Protein AF-A0AAV2NJT0-F1 (afdb_monomer_lite)

Organism: NCBI:txid488582

Radius of gyration: 18.43 Å; chains: 1; bounding box: 59×33×43 Å

Sequence (108 aa):
MNNINQEDNIPIHEIQMSVYQQLQTLIYVDQLIVQNLGLSHPSIDMIGSITRDLGCWENPTDFGGLVYILLPPIIPEELFGNLKRHLREMGFNIMRACVCCSGVRIDD

pLDDT: mean 82.0, std 13.29, range [38.91, 94.25]

InterPro domains:
  IPR036554 GHMP kinase, C-terminal domain superfamily [G3DSA:3.30.70.890] (17-101)
  IPR036554 GHMP kinase, C-terminal domain superfamily [SSF55060] (20-106)

Structure (mmCIF, N/CA/C/O backbone):
data_AF-A0AAV2NJT0-F1
#
_entry.id   AF-A0AAV2NJT0-F1
#
loop_
_atom_site.group_PDB
_atom_site.id
_atom_site.type_symbol
_atom_site.label_atom_id
_atom_site.label_alt_id
_atom_site.label_comp_id
_atom_site.label_asym_id
_atom_site.label_entity_id
_atom_s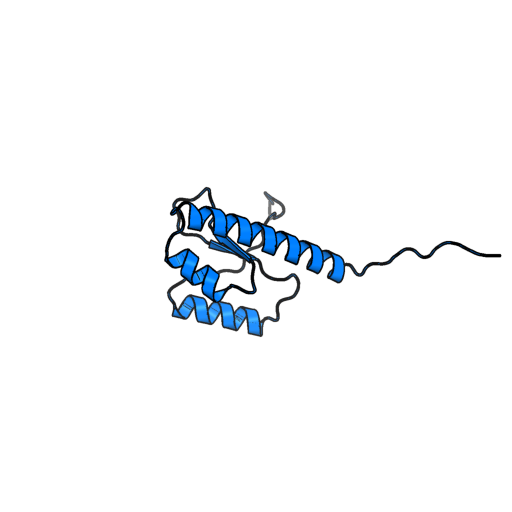ite.label_seq_id
_atom_site.pdbx_PDB_ins_code
_atom_site.Cartn_x
_atom_site.Cartn_y
_atom_site.Cartn_z
_atom_site.occupancy
_atom_site.B_iso_or_equiv
_atom_site.auth_seq_id
_atom_site.auth_comp_id
_atom_site.auth_asym_id
_atom_site.auth_atom_id
_atom_site.pdbx_PDB_model_num
ATOM 1 N N . MET A 1 1 ? 43.865 6.512 -30.321 1.00 42.72 1 MET A N 1
ATOM 2 C CA . MET A 1 1 ? 42.839 5.498 -30.006 1.00 42.72 1 MET A CA 1
ATOM 3 C C . MET A 1 1 ? 42.439 5.703 -28.564 1.00 42.72 1 MET A C 1
ATOM 5 O O . MET A 1 1 ? 43.305 5.544 -27.727 1.00 42.72 1 MET A O 1
ATOM 9 N N . ASN A 1 2 ? 41.209 6.150 -28.315 1.00 38.91 2 ASN A N 1
ATOM 10 C CA . ASN A 1 2 ? 40.466 5.969 -27.065 1.00 38.91 2 ASN A CA 1
ATOM 11 C C . ASN A 1 2 ? 39.016 6.337 -27.394 1.00 38.91 2 ASN A C 1
ATOM 13 O O . ASN A 1 2 ? 38.667 7.513 -27.466 1.00 38.91 2 ASN A O 1
ATOM 17 N N . ASN A 1 3 ? 38.225 5.314 -27.722 1.00 42.62 3 ASN A N 1
ATOM 18 C CA . ASN A 1 3 ? 36.792 5.442 -27.944 1.00 42.62 3 ASN A CA 1
ATOM 19 C C . ASN A 1 3 ? 36.121 5.642 -26.587 1.00 42.62 3 ASN A C 1
ATOM 21 O O . ASN A 1 3 ? 36.078 4.728 -25.767 1.00 42.62 3 ASN A O 1
ATOM 25 N N . ILE A 1 4 ? 35.610 6.848 -26.378 1.00 60.81 4 ILE A N 1
ATOM 26 C CA . ILE A 1 4 ? 34.572 7.142 -25.398 1.00 60.81 4 ILE A CA 1
ATOM 27 C C . ILE A 1 4 ? 33.286 6.612 -26.026 1.00 60.81 4 ILE A C 1
ATOM 29 O O . ILE A 1 4 ? 32.906 7.129 -27.067 1.00 60.81 4 ILE A O 1
ATOM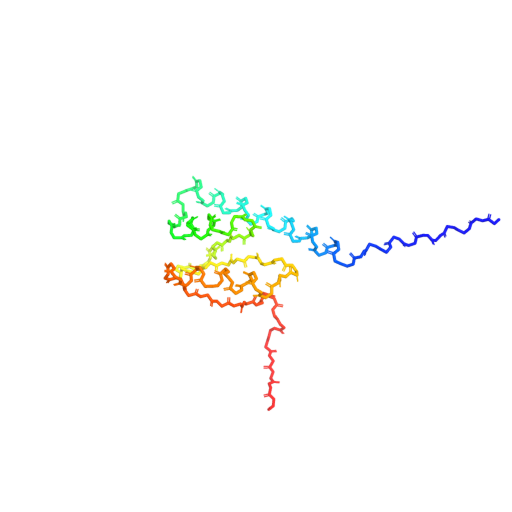 33 N N . ASN A 1 5 ? 32.701 5.554 -25.467 1.00 50.88 5 ASN A N 1
ATOM 34 C CA . ASN A 1 5 ? 31.302 5.140 -25.640 1.00 50.88 5 ASN A CA 1
ATOM 35 C C . ASN A 1 5 ? 31.034 4.039 -24.610 1.00 50.88 5 ASN A C 1
ATOM 37 O O . ASN A 1 5 ? 31.022 2.850 -24.922 1.00 50.88 5 ASN A O 1
ATOM 41 N N . GLN A 1 6 ? 30.898 4.449 -23.356 1.00 49.72 6 GLN A N 1
ATOM 42 C CA . GLN A 1 6 ? 30.317 3.618 -22.316 1.00 49.72 6 GLN A CA 1
ATOM 43 C C . GLN A 1 6 ? 28.927 4.211 -22.088 1.00 49.72 6 GLN A C 1
ATOM 45 O O . GLN A 1 6 ? 28.766 5.154 -21.324 1.00 49.72 6 GLN A O 1
ATOM 50 N N . GLU A 1 7 ? 27.955 3.767 -22.890 1.00 55.12 7 GLU A N 1
ATOM 51 C CA . GLU A 1 7 ? 26.546 4.014 -22.592 1.00 55.12 7 GLU A CA 1
ATOM 52 C C . GLU A 1 7 ? 26.236 3.274 -21.292 1.00 55.12 7 GLU A C 1
ATOM 54 O O . GLU A 1 7 ? 26.311 2.042 -21.230 1.00 55.12 7 GLU A O 1
ATOM 59 N N . ASP A 1 8 ? 25.942 4.042 -20.247 1.00 55.44 8 ASP A N 1
ATOM 60 C CA . ASP A 1 8 ? 25.469 3.557 -18.958 1.00 55.44 8 ASP A CA 1
ATOM 61 C C . ASP A 1 8 ? 24.119 2.848 -19.148 1.00 55.44 8 ASP A C 1
ATOM 63 O O . ASP A 1 8 ? 23.047 3.436 -19.004 1.00 55.44 8 ASP A O 1
ATOM 67 N N . ASN A 1 9 ? 24.158 1.564 -19.505 1.00 59.41 9 ASN A N 1
ATOM 68 C CA . ASN A 1 9 ? 22.990 0.691 -19.511 1.00 59.41 9 ASN A CA 1
ATOM 69 C C . ASN A 1 9 ? 22.588 0.393 -18.062 1.00 59.41 9 ASN A C 1
ATOM 71 O O . ASN A 1 9 ? 22.851 -0.693 -17.547 1.00 59.41 9 ASN A O 1
ATOM 75 N N . ILE A 1 10 ? 21.965 1.365 -17.392 1.00 65.44 10 ILE A N 1
ATOM 76 C CA . ILE A 1 10 ? 21.306 1.128 -16.107 1.00 65.44 10 ILE A CA 1
ATOM 77 C C . ILE A 1 10 ? 20.173 0.123 -16.369 1.00 65.44 10 ILE A C 1
ATOM 79 O O . ILE A 1 10 ? 19.289 0.403 -17.188 1.00 65.44 10 ILE A O 1
ATOM 83 N N . PRO A 1 11 ? 20.168 -1.052 -15.718 1.00 81.81 11 PRO A N 1
ATOM 84 C CA . PRO A 1 11 ? 19.111 -2.036 -15.895 1.00 81.81 11 PRO A CA 1
ATOM 85 C C . PRO A 1 11 ? 17.741 -1.418 -15.598 1.00 81.81 11 PRO A C 1
ATOM 87 O O . PRO A 1 11 ? 17.542 -0.806 -14.551 1.00 81.81 11 PRO A O 1
ATOM 90 N N . ILE A 1 12 ? 16.761 -1.624 -16.485 1.00 82.69 12 ILE A N 1
ATOM 91 C CA . ILE A 1 12 ? 15.382 -1.108 -16.338 1.00 82.69 12 ILE A CA 1
ATOM 92 C C . ILE A 1 12 ? 14.799 -1.424 -14.949 1.00 82.69 12 ILE A C 1
ATOM 94 O O . ILE A 1 12 ? 14.090 -0.605 -14.369 1.00 82.69 12 ILE A O 1
ATOM 98 N N . HIS A 1 13 ? 15.150 -2.582 -14.389 1.00 82.44 13 HIS A N 1
ATOM 99 C CA . HIS A 1 13 ? 14.757 -2.991 -13.044 1.00 82.44 13 HIS A CA 1
ATOM 100 C C . HIS A 1 13 ? 15.260 -2.039 -11.942 1.00 82.44 13 HIS A C 1
ATOM 102 O O . HIS A 1 13 ? 14.519 -1.734 -11.011 1.00 82.44 13 HIS A O 1
ATOM 108 N N . GLU A 1 14 ? 16.497 -1.546 -12.037 1.00 84.50 14 GLU A N 1
ATOM 109 C CA . GLU A 1 14 ? 17.058 -0.605 -11.058 1.00 84.50 14 GLU A CA 1
ATOM 110 C C . GLU A 1 14 ? 16.331 0.739 -11.108 1.00 84.50 14 GLU A C 1
ATOM 112 O O . GLU A 1 14 ? 15.995 1.307 -10.067 1.00 84.50 14 GLU A O 1
ATOM 117 N N . ILE A 1 15 ? 15.996 1.203 -12.316 1.00 87.19 15 ILE A N 1
ATOM 118 C CA . ILE A 1 15 ? 15.198 2.418 -12.514 1.00 87.19 15 ILE A CA 1
ATOM 119 C C . ILE A 1 15 ? 13.804 2.234 -11.903 1.00 87.19 15 ILE A C 1
ATOM 121 O O . ILE A 1 15 ? 13.352 3.079 -11.132 1.00 87.19 15 ILE A O 1
ATOM 125 N N . GLN A 1 16 ? 13.134 1.115 -12.196 1.00 88.50 16 GLN A N 1
ATOM 126 C CA . GLN A 1 16 ? 11.808 0.808 -11.653 1.00 88.50 16 GLN A CA 1
ATOM 127 C C . GLN A 1 16 ? 11.812 0.730 -10.126 1.00 88.50 16 GLN A C 1
ATOM 129 O O . GLN A 1 16 ? 10.894 1.241 -9.489 1.00 88.50 16 GLN A O 1
ATOM 134 N N . MET A 1 17 ? 12.844 0.124 -9.536 1.00 89.81 17 MET A N 1
ATOM 135 C CA . MET A 1 17 ? 12.966 0.018 -8.087 1.00 89.81 17 MET A CA 1
A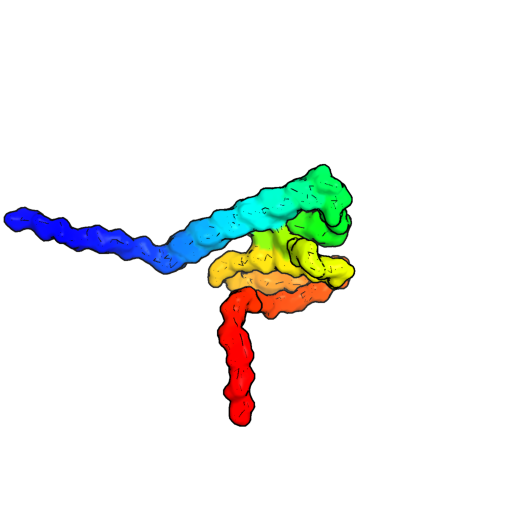TOM 136 C C . MET A 1 17 ? 13.221 1.380 -7.433 1.00 89.81 17 MET A C 1
ATOM 138 O O . MET A 1 17 ? 12.595 1.698 -6.426 1.00 89.81 17 MET A O 1
ATOM 142 N N . SER A 1 18 ? 14.078 2.212 -8.031 1.00 91.50 18 SER A N 1
ATOM 143 C CA . SER A 1 18 ? 14.329 3.581 -7.561 1.00 91.50 18 SER A CA 1
ATOM 144 C C . SER A 1 18 ? 13.059 4.435 -7.596 1.00 91.50 18 SER A C 1
ATOM 146 O O . SER A 1 18 ? 12.716 5.091 -6.611 1.00 91.50 18 SER A O 1
ATOM 148 N N . VAL A 1 19 ? 12.304 4.376 -8.697 1.00 92.12 19 VAL A N 1
ATOM 149 C CA . VAL A 1 19 ? 11.021 5.084 -8.825 1.00 92.12 19 VAL A CA 1
ATOM 150 C C . VAL A 1 19 ? 9.996 4.550 -7.824 1.00 92.12 19 VAL A C 1
ATOM 152 O O . VAL A 1 19 ? 9.304 5.342 -7.187 1.00 92.12 19 VAL A O 1
ATOM 155 N N . TYR A 1 20 ? 9.922 3.229 -7.633 1.00 92.06 20 TYR A N 1
ATOM 156 C CA . TYR A 1 20 ? 9.057 2.616 -6.623 1.00 92.06 20 TYR A CA 1
ATOM 157 C C . TYR A 1 20 ? 9.374 3.134 -5.214 1.00 92.06 20 TYR A C 1
ATOM 159 O O . TYR A 1 20 ? 8.460 3.544 -4.506 1.00 92.06 20 TYR A O 1
ATOM 167 N N . GLN A 1 21 ? 10.650 3.184 -4.820 1.00 92.06 21 GLN A N 1
ATOM 168 C CA . GLN A 1 21 ? 11.065 3.677 -3.501 1.00 92.06 21 GLN A CA 1
ATOM 169 C C . GLN A 1 21 ? 10.729 5.159 -3.302 1.00 92.06 21 GLN A C 1
ATOM 171 O O . GLN A 1 21 ? 10.262 5.559 -2.232 1.00 92.06 21 GLN A O 1
ATOM 176 N N . GLN A 1 22 ? 10.929 5.981 -4.336 1.00 93.88 22 GLN A N 1
ATOM 177 C CA . GLN A 1 22 ? 10.543 7.393 -4.300 1.00 93.88 22 GLN A CA 1
ATOM 178 C C . GLN A 1 22 ? 9.029 7.542 -4.135 1.00 93.88 22 GLN A C 1
ATOM 180 O O . GLN A 1 22 ? 8.576 8.288 -3.268 1.00 93.88 22 GLN A O 1
ATOM 185 N N . LEU A 1 23 ? 8.241 6.790 -4.906 1.00 92.19 23 LEU A N 1
ATOM 186 C CA . LEU A 1 23 ? 6.784 6.831 -4.823 1.00 92.19 23 LEU A CA 1
ATOM 187 C C . LEU A 1 23 ? 6.274 6.324 -3.468 1.00 92.19 23 LEU A C 1
ATOM 189 O O . LEU A 1 23 ? 5.403 6.950 -2.872 1.00 92.19 23 LEU A O 1
ATOM 193 N N . GLN A 1 24 ? 6.853 5.241 -2.948 1.00 91.50 24 GLN A N 1
ATOM 194 C CA . GLN A 1 24 ? 6.576 4.731 -1.607 1.00 91.50 24 GLN A CA 1
ATOM 195 C C . GLN A 1 24 ? 6.843 5.797 -0.538 1.00 91.50 24 GLN A C 1
ATOM 197 O O . GLN A 1 24 ? 6.018 5.984 0.354 1.00 91.50 24 GLN A O 1
ATOM 202 N N . THR A 1 25 ? 7.961 6.521 -0.646 1.00 91.31 25 THR A N 1
ATOM 203 C CA . THR A 1 25 ? 8.315 7.604 0.283 1.00 91.31 25 THR A CA 1
ATOM 204 C C . THR A 1 25 ? 7.291 8.733 0.235 1.00 91.31 25 THR A C 1
ATOM 206 O O . THR A 1 25 ? 6.841 9.194 1.281 1.00 91.31 25 THR A O 1
ATOM 209 N N . LEU A 1 26 ? 6.893 9.162 -0.966 1.00 92.31 26 LEU A N 1
ATOM 210 C CA . LEU A 1 26 ? 5.897 10.221 -1.142 1.00 92.31 26 LEU A CA 1
ATOM 211 C C . LEU A 1 26 ? 4.537 9.820 -0.563 1.00 92.31 26 LEU A C 1
ATOM 213 O O . LEU A 1 26 ? 3.953 10.590 0.191 1.00 92.31 26 LEU A O 1
ATOM 217 N N . ILE A 1 27 ? 4.082 8.600 -0.854 1.00 89.94 27 ILE A N 1
ATOM 218 C CA . ILE A 1 27 ? 2.844 8.029 -0.310 1.00 89.94 27 ILE A CA 1
ATOM 219 C C . ILE A 1 27 ? 2.882 7.979 1.222 1.00 89.94 27 ILE A C 1
ATOM 221 O O . ILE A 1 27 ? 1.926 8.375 1.881 1.00 89.94 27 ILE A O 1
ATOM 225 N N . TYR A 1 28 ? 3.995 7.521 1.798 1.00 88.56 28 TYR A N 1
ATOM 226 C CA . TYR A 1 28 ? 4.150 7.454 3.247 1.00 88.56 28 TYR A CA 1
ATOM 227 C C . TYR A 1 28 ? 4.081 8.842 3.897 1.00 88.56 28 TYR A C 1
ATOM 229 O O . TYR A 1 28 ? 3.400 9.021 4.905 1.00 88.56 28 TYR A O 1
ATOM 237 N N . VAL A 1 29 ? 4.771 9.832 3.319 1.00 90.44 29 VAL A N 1
ATOM 238 C CA . VAL A 1 29 ? 4.749 11.214 3.818 1.00 90.44 29 VAL A CA 1
ATOM 239 C C . VAL A 1 29 ? 3.346 11.808 3.719 1.00 90.44 29 VAL A C 1
ATOM 241 O O . VAL A 1 29 ? 2.902 12.449 4.669 1.00 90.44 29 VAL A O 1
ATOM 244 N N . ASP A 1 30 ? 2.642 11.571 2.615 1.00 88.88 30 ASP A N 1
ATOM 245 C CA . ASP A 1 30 ? 1.269 12.039 2.423 1.00 88.88 30 ASP A CA 1
ATOM 246 C C . ASP A 1 30 ? 0.320 11.447 3.478 1.00 88.88 30 ASP A C 1
ATOM 248 O O . ASP A 1 30 ? -0.348 12.187 4.203 1.00 88.88 30 ASP A O 1
ATOM 252 N N . GLN A 1 31 ? 0.361 10.126 3.686 1.00 85.31 31 GLN A N 1
ATOM 253 C CA . GLN A 1 31 ? -0.449 9.469 4.715 1.00 85.31 31 GLN A CA 1
ATOM 254 C C . GLN A 1 31 ? -0.106 9.967 6.128 1.00 85.31 31 GLN A C 1
ATOM 256 O O . GLN A 1 31 ? -0.998 10.147 6.957 1.00 85.31 31 GLN A O 1
ATOM 261 N N . LEU A 1 32 ? 1.172 10.237 6.412 1.00 88.44 32 LEU A N 1
ATOM 262 C CA . LEU A 1 32 ? 1.598 10.796 7.694 1.00 88.44 32 LEU A CA 1
ATOM 263 C C . LEU A 1 32 ? 1.035 12.210 7.914 1.00 88.44 32 LEU A C 1
ATOM 265 O O . LEU A 1 32 ? 0.662 12.558 9.035 1.00 88.44 32 LEU A O 1
ATOM 269 N N . ILE A 1 33 ? 0.944 13.032 6.863 1.00 90.19 33 ILE A N 1
ATOM 270 C CA . ILE A 1 33 ? 0.298 14.350 6.931 1.00 90.19 33 ILE A CA 1
ATOM 271 C C . ILE A 1 33 ? -1.192 14.183 7.249 1.00 90.19 33 ILE A C 1
ATOM 273 O O . ILE A 1 33 ? -1.682 14.821 8.180 1.00 90.19 33 ILE A O 1
ATOM 277 N N . VAL A 1 34 ? -1.895 13.291 6.544 1.00 86.50 34 VAL A N 1
ATOM 278 C CA . VAL A 1 34 ? -3.324 12.999 6.776 1.00 86.50 34 VAL A CA 1
ATOM 279 C C . VAL A 1 34 ? -3.575 12.532 8.216 1.00 86.50 34 VAL A C 1
ATOM 281 O O . VAL A 1 34 ? -4.485 13.030 8.885 1.00 86.50 34 VAL A O 1
ATOM 284 N N . GLN A 1 35 ? -2.728 11.639 8.735 1.00 85.94 35 GLN A N 1
ATOM 285 C CA . GLN A 1 35 ? -2.770 11.180 10.127 1.00 85.94 35 GLN A CA 1
ATOM 286 C C . GLN A 1 35 ? -2.561 12.322 11.123 1.00 85.94 35 GLN A C 1
ATOM 288 O O . GLN A 1 35 ? -3.350 12.482 12.052 1.00 85.94 35 GLN A O 1
ATOM 293 N N . ASN A 1 36 ? -1.533 13.149 10.918 1.00 89.75 36 ASN A N 1
ATOM 294 C CA . ASN A 1 36 ? -1.214 14.263 11.814 1.00 89.75 36 ASN A CA 1
ATOM 295 C C . ASN A 1 36 ? -2.292 15.354 11.824 1.00 89.75 36 ASN A C 1
ATOM 297 O O . ASN A 1 36 ? -2.449 16.053 12.824 1.00 89.75 36 ASN A O 1
ATOM 301 N N . LEU A 1 37 ? -3.051 15.492 10.735 1.00 90.12 37 LEU A N 1
ATOM 302 C CA . LEU A 1 37 ? -4.214 16.377 10.664 1.00 90.12 37 LEU A CA 1
ATOM 303 C C . LEU A 1 37 ? -5.466 15.780 11.332 1.00 90.12 37 LEU A C 1
ATOM 305 O O . LEU A 1 37 ? -6.491 16.455 11.403 1.00 90.12 37 LEU A O 1
ATOM 309 N N . GLY A 1 38 ? -5.400 14.540 11.830 1.00 86.94 38 GLY A N 1
ATOM 310 C CA . GLY A 1 38 ? -6.538 13.837 12.426 1.00 86.94 38 GLY A CA 1
ATOM 311 C C . GLY A 1 38 ? -7.604 13.442 11.403 1.00 86.94 38 GLY A C 1
ATOM 312 O O . GLY A 1 38 ? -8.761 13.260 11.773 1.00 86.94 38 GLY A O 1
ATOM 313 N N . LEU A 1 39 ? -7.226 13.354 10.125 1.00 84.94 39 LEU A N 1
ATOM 314 C CA . LEU A 1 39 ? -8.128 13.048 9.014 1.00 84.94 39 LEU A CA 1
ATOM 315 C C . LEU A 1 39 ? -8.078 11.570 8.599 1.00 84.94 39 LEU A C 1
ATOM 317 O O . LEU A 1 39 ? -8.920 11.143 7.819 1.00 84.94 39 LEU A O 1
ATOM 321 N N . SER A 1 40 ? -7.123 10.794 9.125 1.00 85.50 40 SER A N 1
ATOM 322 C CA . SER A 1 40 ? -7.003 9.359 8.839 1.00 85.50 40 SER A CA 1
ATOM 323 C C . SER A 1 40 ? -8.045 8.538 9.596 1.00 85.50 40 SER A C 1
ATOM 325 O O . SER A 1 40 ? -8.345 8.802 10.765 1.00 85.50 40 SER A O 1
ATOM 327 N N . HIS A 1 41 ? -8.565 7.495 8.951 1.00 85.56 41 HIS A N 1
ATOM 328 C CA . HIS A 1 41 ? -9.460 6.535 9.587 1.00 85.56 41 HIS A CA 1
ATOM 329 C C . HIS A 1 41 ? -8.670 5.383 10.254 1.00 85.56 41 HIS A C 1
ATOM 331 O O . HIS A 1 41 ? -7.744 4.846 9.642 1.00 85.56 41 HIS A O 1
ATOM 337 N N . PRO A 1 42 ? -9.058 4.885 11.450 1.00 87.38 42 PRO A N 1
ATOM 338 C CA . PRO A 1 42 ? -8.303 3.841 12.160 1.00 87.38 42 PRO A CA 1
ATOM 339 C C . PRO A 1 42 ? -8.079 2.543 11.371 1.00 87.38 42 PRO A C 1
ATOM 341 O O . PRO A 1 42 ? -7.061 1.873 11.541 1.00 87.38 42 PRO A O 1
ATOM 344 N N . SER A 1 43 ? -9.015 2.168 10.492 1.00 87.19 43 SER A N 1
ATOM 345 C CA . SER A 1 43 ? -8.836 0.993 9.625 1.00 87.19 43 SER A CA 1
ATOM 346 C C . SER A 1 43 ? -7.711 1.185 8.609 1.00 87.19 43 SER A C 1
ATOM 348 O O . SER A 1 43 ? -7.066 0.218 8.220 1.00 87.19 43 SER A O 1
ATOM 350 N N . ILE A 1 44 ? -7.465 2.422 8.188 1.00 85.31 44 ILE A N 1
ATOM 351 C CA . ILE A 1 44 ? -6.432 2.785 7.219 1.00 85.31 44 ILE A CA 1
ATOM 352 C C . ILE A 1 44 ? -5.080 2.799 7.910 1.00 85.31 44 ILE A C 1
ATOM 354 O O . ILE A 1 44 ? -4.129 2.230 7.387 1.00 85.31 44 ILE A O 1
ATOM 358 N N . ASP A 1 45 ? -5.019 3.321 9.135 1.00 85.31 45 ASP A N 1
ATOM 359 C CA . ASP A 1 45 ? -3.823 3.228 9.975 1.00 85.31 45 ASP A CA 1
ATOM 360 C C . ASP A 1 45 ? -3.445 1.766 10.249 1.00 85.31 45 ASP A C 1
ATOM 362 O O . ASP A 1 45 ? -2.273 1.389 10.186 1.00 85.31 45 ASP A O 1
ATOM 366 N N . MET A 1 46 ? -4.446 0.914 10.492 1.00 87.81 46 MET A N 1
ATOM 367 C CA . MET A 1 46 ? -4.252 -0.525 10.645 1.00 87.81 46 MET A CA 1
ATOM 368 C C . MET A 1 46 ? -3.713 -1.166 9.360 1.00 87.81 46 MET A C 1
ATOM 370 O O . MET A 1 46 ? -2.713 -1.881 9.434 1.00 87.81 46 MET A O 1
ATOM 374 N N . ILE A 1 47 ? -4.303 -0.882 8.193 1.00 88.56 47 ILE A N 1
ATOM 375 C CA . ILE A 1 47 ? -3.791 -1.365 6.899 1.00 88.56 47 ILE A CA 1
ATOM 376 C C . ILE A 1 47 ? -2.348 -0.890 6.690 1.00 88.56 47 ILE A C 1
ATOM 378 O O . ILE A 1 47 ? -1.474 -1.717 6.446 1.00 88.56 47 ILE A O 1
ATOM 382 N N . GLY A 1 48 ? -2.070 0.400 6.892 1.00 85.38 48 GLY A N 1
ATOM 383 C CA . GLY A 1 48 ? -0.732 0.976 6.772 1.00 85.38 48 GLY A CA 1
ATOM 384 C C . GLY A 1 48 ? 0.284 0.336 7.722 1.00 85.38 48 GLY A C 1
ATOM 385 O O . GLY A 1 48 ? 1.442 0.152 7.354 1.00 85.38 48 GLY A O 1
ATOM 386 N N . SER A 1 49 ? -0.138 -0.078 8.922 1.00 85.62 49 SER A N 1
ATOM 387 C CA . SER A 1 49 ? 0.735 -0.786 9.865 1.00 85.62 49 SER A CA 1
ATOM 388 C C . SER A 1 49 ? 1.141 -2.183 9.379 1.00 85.62 49 SER A C 1
ATOM 390 O O . SER A 1 49 ? 2.285 -2.586 9.591 1.00 85.62 49 SER A O 1
ATOM 392 N N . ILE A 1 50 ? 0.233 -2.891 8.698 1.00 85.00 50 ILE A N 1
ATOM 393 C CA . ILE A 1 50 ? 0.449 -4.228 8.121 1.00 85.00 50 ILE A CA 1
ATOM 394 C C . ILE A 1 50 ? 1.315 -4.129 6.873 1.00 85.00 50 ILE A C 1
ATOM 396 O O . ILE A 1 50 ? 2.192 -4.954 6.635 1.00 85.00 50 ILE A O 1
ATOM 400 N N . THR A 1 51 ? 1.062 -3.105 6.066 1.00 84.25 51 THR A N 1
ATOM 401 C CA . THR A 1 51 ? 1.734 -2.879 4.794 1.00 84.25 51 THR A CA 1
ATOM 402 C C . THR A 1 51 ? 2.862 -1.871 4.935 1.00 84.25 51 THR A C 1
ATOM 404 O O . THR A 1 51 ? 3.128 -1.147 3.989 1.00 84.25 51 THR A O 1
ATOM 407 N N . ARG A 1 52 ? 3.516 -1.791 6.100 1.00 79.94 52 ARG A N 1
ATOM 408 C CA . ARG A 1 52 ? 4.537 -0.770 6.392 1.00 79.94 52 ARG A CA 1
ATOM 409 C C . ARG A 1 52 ? 5.710 -0.801 5.414 1.00 79.94 52 ARG A C 1
ATOM 411 O O . ARG A 1 52 ? 6.218 0.246 5.027 1.00 79.94 52 ARG A O 1
ATOM 418 N N . ASP A 1 53 ? 6.110 -2.001 5.007 1.00 79.06 53 ASP A N 1
ATOM 419 C CA . ASP A 1 53 ? 7.195 -2.203 4.040 1.00 79.06 53 ASP A CA 1
ATOM 420 C C . ASP A 1 53 ? 6.741 -1.951 2.590 1.00 79.06 53 ASP A C 1
ATOM 422 O O . ASP A 1 53 ? 7.531 -2.047 1.649 1.00 79.06 53 ASP A O 1
ATOM 426 N N . LEU A 1 54 ? 5.468 -1.594 2.404 1.00 77.38 54 LEU A N 1
ATOM 427 C CA . LEU A 1 54 ? 4.841 -1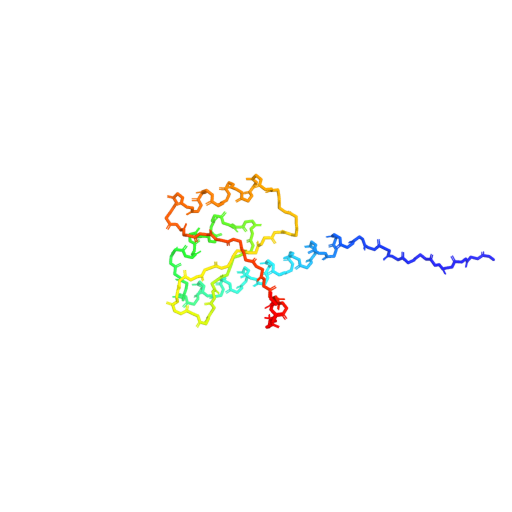.203 1.149 1.00 77.38 54 LEU A CA 1
ATOM 428 C C . LEU A 1 54 ? 4.357 0.254 1.247 1.00 77.38 54 LEU A C 1
ATOM 430 O O . LEU A 1 54 ? 4.260 0.833 2.326 1.00 77.38 54 LEU A O 1
ATOM 434 N N . GLY A 1 55 ? 4.081 0.891 0.111 1.00 71.62 55 GLY A N 1
ATOM 435 C CA . GLY A 1 55 ? 3.405 2.192 0.120 1.00 71.62 55 GLY A CA 1
ATOM 436 C C . GLY A 1 55 ? 1.908 1.985 0.332 1.00 71.62 55 GLY A C 1
ATOM 437 O O . GLY A 1 55 ? 1.326 1.145 -0.344 1.00 71.62 55 GLY A O 1
ATOM 438 N N . CYS A 1 56 ? 1.264 2.730 1.225 1.00 77.06 56 CYS A N 1
ATOM 439 C CA . CYS A 1 56 ? -0.187 2.685 1.410 1.00 77.06 56 CYS A CA 1
ATOM 440 C C . CYS A 1 56 ? -0.749 4.103 1.470 1.00 77.06 56 CYS A C 1
ATOM 442 O O . CYS A 1 56 ? -0.234 4.916 2.231 1.00 77.06 56 CYS A O 1
ATOM 444 N N . TRP A 1 57 ? -1.792 4.383 0.689 1.00 74.19 57 TRP A N 1
ATOM 445 C CA . TRP A 1 57 ? -2.492 5.666 0.709 1.00 74.19 57 TRP A CA 1
ATOM 446 C C . TRP A 1 57 ? -4.002 5.480 0.590 1.00 74.19 57 TRP A C 1
ATOM 448 O O . TRP A 1 57 ? -4.495 4.608 -0.135 1.00 74.19 57 TRP A O 1
ATOM 458 N N . GLU A 1 58 ? -4.737 6.310 1.318 1.00 67.69 58 GLU A N 1
ATOM 459 C CA . GLU A 1 58 ? -6.173 6.48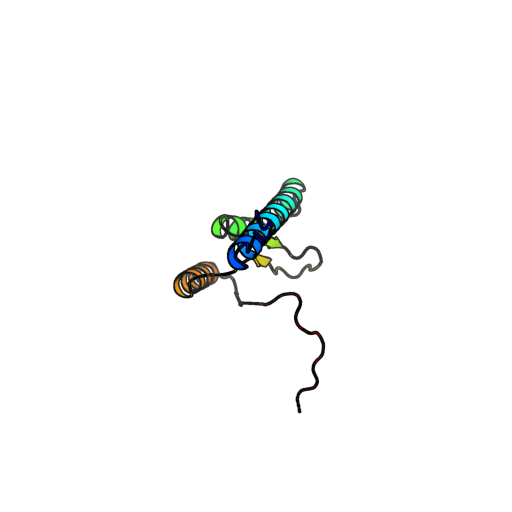6 1.130 1.00 67.69 58 GLU A CA 1
ATOM 460 C C . GLU A 1 58 ? -6.442 7.317 -0.126 1.00 67.69 58 GLU A C 1
ATOM 462 O O . GLU A 1 58 ? -5.704 8.253 -0.422 1.00 67.69 58 GLU A O 1
ATOM 467 N N . ASN A 1 59 ? -7.511 7.007 -0.864 1.00 64.25 59 ASN A N 1
ATOM 468 C CA . ASN A 1 59 ? -7.947 7.901 -1.931 1.00 64.25 59 ASN A CA 1
ATOM 469 C C . ASN A 1 59 ? -8.489 9.213 -1.323 1.00 64.25 59 ASN A C 1
ATOM 471 O O . ASN A 1 59 ? -9.563 9.185 -0.724 1.00 64.25 59 ASN A O 1
ATOM 475 N N . PRO A 1 60 ? -7.854 10.378 -1.547 1.00 53.69 60 PRO A N 1
ATOM 476 C CA . PRO A 1 60 ? -8.266 11.643 -0.939 1.00 53.69 60 PRO A CA 1
ATOM 477 C C . PRO A 1 60 ? -9.596 12.182 -1.488 1.00 53.69 60 PRO A C 1
ATOM 479 O O . PRO A 1 60 ? -10.099 13.191 -1.000 1.00 53.69 60 PRO A O 1
ATOM 482 N N . THR A 1 61 ? -10.154 11.558 -2.531 1.00 51.47 61 THR A N 1
ATOM 483 C CA . THR A 1 61 ? -11.358 12.048 -3.221 1.00 51.47 61 THR A CA 1
ATOM 484 C C . THR A 1 61 ? -12.628 11.271 -2.912 1.00 51.47 61 THR A C 1
ATOM 486 O O . THR A 1 61 ? -13.700 11.697 -3.340 1.00 51.47 61 THR A O 1
ATOM 489 N N . ASP A 1 62 ? -12.540 10.161 -2.178 1.00 51.72 62 ASP A N 1
ATOM 490 C CA . ASP A 1 62 ? -13.677 9.267 -2.012 1.00 51.72 62 ASP A CA 1
ATOM 491 C C . ASP A 1 62 ? -14.037 9.096 -0.536 1.00 51.72 62 ASP A C 1
ATOM 493 O O . ASP A 1 62 ? -13.264 8.567 0.255 1.00 51.72 62 ASP A O 1
ATOM 497 N N . PHE A 1 63 ? -15.271 9.451 -0.176 1.00 55.16 63 PHE A N 1
ATOM 498 C CA . PHE A 1 63 ? -15.896 9.110 1.111 1.00 55.16 63 PHE A CA 1
ATOM 499 C C . PHE A 1 63 ? -16.173 7.585 1.237 1.00 55.16 63 PHE A C 1
ATOM 501 O O . PHE A 1 63 ? -17.007 7.160 2.036 1.00 55.16 63 PHE A O 1
ATOM 508 N N . GLY A 1 64 ? -15.518 6.760 0.409 1.00 55.28 64 GLY A N 1
ATOM 509 C CA . GLY A 1 64 ? -15.890 5.391 0.043 1.00 55.28 64 GLY A CA 1
ATOM 510 C C . GLY A 1 64 ? -15.040 4.269 0.650 1.00 55.28 64 GLY A C 1
ATOM 511 O O . GLY A 1 64 ? -15.263 3.107 0.318 1.00 55.28 64 GLY A O 1
ATOM 512 N N . GLY A 1 65 ? -14.090 4.566 1.545 1.00 74.12 65 GLY A N 1
ATOM 513 C CA . GLY A 1 65 ? -13.383 3.535 2.323 1.00 74.12 65 GLY A CA 1
ATOM 514 C C . GLY A 1 65 ? -12.463 2.618 1.505 1.00 74.12 65 GLY A C 1
ATOM 515 O O . GLY A 1 65 ? -12.241 1.466 1.884 1.00 74.12 65 GLY A O 1
ATOM 516 N N . LEU A 1 66 ? -11.943 3.106 0.376 1.00 83.88 66 LEU A N 1
ATOM 517 C CA . LEU A 1 66 ? -10.969 2.393 -0.449 1.00 83.88 66 LEU A CA 1
ATOM 518 C C . LEU A 1 66 ? -9.545 2.858 -0.138 1.00 83.88 66 LEU A C 1
ATOM 520 O O . LEU A 1 66 ? -9.262 4.052 -0.053 1.00 83.88 66 LEU A O 1
ATOM 524 N N . VAL A 1 67 ? -8.638 1.890 -0.032 1.00 87.38 67 VAL A N 1
ATOM 525 C CA . VAL A 1 67 ? -7.216 2.110 0.242 1.00 87.38 67 VAL A CA 1
ATOM 526 C C . VAL A 1 67 ? -6.395 1.436 -0.844 1.00 87.38 67 VAL A C 1
ATOM 528 O O . VAL A 1 67 ? -6.652 0.286 -1.213 1.00 87.38 67 VAL A O 1
ATOM 531 N N . TYR A 1 68 ? -5.389 2.143 -1.343 1.00 88.81 68 TYR A N 1
ATOM 532 C CA . TYR A 1 68 ? -4.456 1.624 -2.328 1.00 88.81 68 TYR A CA 1
ATOM 533 C C . TYR A 1 68 ? -3.139 1.244 -1.658 1.00 88.81 68 TYR A C 1
ATOM 535 O O . TYR A 1 68 ? -2.527 2.041 -0.949 1.00 88.81 68 TYR A O 1
ATOM 543 N N . ILE A 1 69 ? -2.677 0.027 -1.941 1.00 91.12 69 ILE A N 1
ATOM 544 C CA . ILE A 1 69 ? -1.369 -0.472 -1.514 1.00 91.12 69 ILE A CA 1
ATOM 545 C C . ILE A 1 69 ? -0.488 -0.578 -2.761 1.00 91.12 69 ILE A C 1
ATOM 547 O O . ILE A 1 69 ? -0.791 -1.336 -3.686 1.00 91.12 69 ILE A O 1
ATOM 551 N N . LEU A 1 70 ? 0.592 0.196 -2.795 1.00 91.56 70 LEU A N 1
ATOM 552 C CA . LEU A 1 70 ? 1.606 0.152 -3.835 1.00 91.56 70 LEU A CA 1
ATOM 553 C C . LEU A 1 70 ? 2.404 -1.149 -3.709 1.00 91.56 70 LEU A C 1
ATOM 555 O O . LEU A 1 70 ? 3.024 -1.416 -2.681 1.00 91.56 70 LEU A O 1
ATOM 559 N N . LEU A 1 71 ? 2.405 -1.945 -4.775 1.00 91.50 71 LEU A N 1
ATOM 560 C CA . LEU A 1 71 ? 3.188 -3.174 -4.859 1.00 91.50 71 LEU A CA 1
ATOM 561 C C . LEU A 1 71 ? 4.546 -2.900 -5.521 1.00 91.50 71 LEU A C 1
ATOM 563 O O . LEU A 1 71 ? 4.614 -2.065 -6.428 1.00 91.50 71 LEU A O 1
ATOM 567 N N . PRO A 1 72 ? 5.616 -3.609 -5.119 1.00 89.50 72 PRO A N 1
ATOM 568 C CA . PRO A 1 72 ? 6.891 -3.521 -5.810 1.00 89.50 72 PRO A CA 1
ATOM 569 C C . PRO A 1 72 ? 6.755 -4.038 -7.251 1.00 89.50 72 PRO A C 1
ATOM 571 O O . PRO A 1 72 ? 5.899 -4.889 -7.519 1.00 89.50 72 PRO A O 1
ATOM 574 N N . PRO A 1 73 ? 7.620 -3.581 -8.179 1.00 87.31 73 PRO A N 1
ATOM 575 C CA . PRO A 1 73 ? 7.585 -3.999 -9.584 1.00 87.31 73 PRO A CA 1
ATOM 576 C C . PRO A 1 73 ? 7.638 -5.520 -9.767 1.00 87.31 73 PRO A C 1
ATOM 578 O O . PRO A 1 73 ? 7.068 -6.061 -10.712 1.00 87.31 73 PRO A O 1
ATOM 581 N N . ILE A 1 74 ? 8.313 -6.205 -8.842 1.00 87.88 74 ILE A N 1
ATOM 582 C CA . ILE A 1 74 ? 8.381 -7.658 -8.766 1.00 87.88 74 ILE A CA 1
ATOM 583 C C . ILE A 1 74 ? 7.950 -8.066 -7.360 1.00 87.88 74 ILE A C 1
ATOM 585 O O . ILE A 1 74 ? 8.667 -7.831 -6.388 1.00 87.88 74 ILE A O 1
ATOM 589 N N . ILE A 1 75 ? 6.782 -8.696 -7.260 1.00 87.88 75 ILE A N 1
ATOM 590 C CA . ILE A 1 75 ? 6.299 -9.326 -6.033 1.00 87.88 75 ILE A CA 1
ATOM 591 C C . ILE A 1 75 ? 6.136 -10.831 -6.273 1.00 87.88 75 ILE A C 1
ATOM 593 O O . ILE A 1 75 ? 5.453 -11.221 -7.222 1.00 87.88 75 ILE A O 1
ATOM 597 N N . PRO A 1 76 ? 6.736 -11.702 -5.443 1.00 90.12 76 PRO A N 1
ATOM 598 C CA . PRO A 1 76 ? 6.445 -13.128 -5.504 1.00 90.12 76 PRO A CA 1
ATOM 599 C C . PRO A 1 76 ? 4.950 -13.382 -5.268 1.00 90.12 76 PRO A C 1
ATOM 601 O O . PRO A 1 76 ? 4.372 -12.846 -4.321 1.00 90.12 76 PRO A O 1
ATOM 604 N N . GLU A 1 77 ? 4.320 -14.227 -6.087 1.00 90.25 77 GLU A N 1
ATOM 605 C CA . GLU A 1 77 ? 2.884 -14.528 -5.950 1.00 90.25 77 GLU A CA 1
ATOM 606 C C . GLU A 1 77 ? 2.535 -15.135 -4.583 1.00 90.25 77 GLU A C 1
ATOM 608 O O . GLU A 1 77 ? 1.455 -14.882 -4.057 1.00 90.25 77 GLU A O 1
ATOM 613 N N . GLU A 1 78 ? 3.463 -15.863 -3.956 1.00 91.38 78 GLU A N 1
ATOM 614 C CA . GLU A 1 78 ? 3.300 -16.352 -2.584 1.00 91.38 78 GLU A CA 1
ATOM 615 C C . GLU A 1 78 ? 3.194 -15.198 -1.576 1.00 91.38 78 GLU A C 1
ATOM 617 O O . GLU A 1 78 ? 2.299 -15.189 -0.731 1.00 91.38 78 GLU A O 1
ATOM 622 N N . LEU A 1 79 ? 4.065 -14.189 -1.693 1.00 88.38 79 LEU A N 1
ATOM 623 C CA . LEU A 1 79 ? 4.053 -13.021 -0.815 1.00 88.38 79 LEU A CA 1
ATOM 624 C C . LEU A 1 79 ? 2.762 -12.217 -1.002 1.00 88.38 79 LEU A C 1
ATOM 626 O O . LEU A 1 79 ? 2.108 -11.857 -0.022 1.00 88.38 79 LEU A O 1
ATOM 630 N N . PHE A 1 80 ? 2.349 -12.001 -2.254 1.00 90.44 80 PHE A N 1
ATOM 631 C CA . PHE A 1 80 ? 1.075 -11.349 -2.550 1.00 90.44 80 PHE A CA 1
ATOM 632 C C . PHE A 1 80 ? -0.123 -12.163 -2.035 1.00 90.44 80 PHE A C 1
ATOM 634 O O . PHE A 1 80 ? -1.058 -11.600 -1.466 1.00 90.44 80 PHE A O 1
ATOM 641 N N . GLY A 1 81 ? -0.093 -13.488 -2.193 1.00 92.19 81 GLY A N 1
ATOM 642 C CA . GLY A 1 81 ? -1.115 -14.399 -1.684 1.00 92.19 81 GLY A CA 1
ATOM 643 C C . GLY A 1 81 ? -1.234 -14.354 -0.161 1.00 92.19 81 GLY A C 1
ATOM 644 O O . GLY A 1 81 ? -2.347 -14.292 0.366 1.00 92.19 81 GLY A O 1
ATOM 645 N N . ASN A 1 82 ? -0.102 -14.306 0.543 1.00 91.38 82 ASN A N 1
ATOM 646 C CA . ASN A 1 82 ? -0.046 -14.171 1.996 1.00 91.38 82 ASN A CA 1
ATOM 647 C C . ASN A 1 82 ? -0.614 -12.832 2.468 1.00 91.38 82 ASN A C 1
ATOM 649 O O . ASN A 1 82 ? -1.477 -12.826 3.346 1.00 91.38 82 ASN A O 1
ATOM 653 N N . LEU A 1 83 ? -0.212 -11.722 1.841 1.00 90.81 83 LEU A N 1
ATOM 654 C CA . LEU A 1 83 ? -0.761 -10.395 2.127 1.00 90.81 83 LEU A CA 1
ATOM 655 C C . LEU A 1 83 ? -2.282 -10.363 1.917 1.00 90.81 83 LEU A C 1
ATOM 657 O O . LEU A 1 83 ? -3.037 -9.924 2.783 1.00 90.81 83 LEU A O 1
ATOM 661 N N . LYS A 1 84 ? -2.741 -10.890 0.778 1.00 93.12 84 LYS A N 1
ATOM 662 C CA . LYS A 1 84 ? -4.160 -10.982 0.428 1.00 93.12 84 LYS A CA 1
ATOM 663 C C . LYS A 1 84 ? -4.956 -11.801 1.440 1.00 93.12 84 LYS A C 1
ATOM 665 O O . LYS A 1 84 ? -6.069 -11.413 1.787 1.00 93.12 84 LYS A O 1
ATOM 670 N N . ARG A 1 85 ? -4.417 -12.934 1.893 1.00 93.19 85 ARG A N 1
ATOM 671 C CA . ARG A 1 85 ? -5.040 -13.765 2.929 1.00 93.19 85 ARG A CA 1
ATOM 672 C C . ARG A 1 85 ? -5.133 -13.007 4.251 1.00 93.19 85 ARG A C 1
ATOM 674 O O . ARG A 1 85 ? -6.221 -12.940 4.807 1.00 93.19 85 ARG A O 1
ATOM 681 N N . HIS A 1 86 ? -4.037 -12.397 4.694 1.00 91.94 86 HIS A N 1
ATOM 682 C CA . HIS A 1 86 ? -3.985 -11.694 5.972 1.00 91.94 86 HIS A CA 1
ATOM 683 C C . HIS A 1 86 ? -4.993 -10.538 6.037 1.00 91.94 86 HIS A C 1
ATOM 685 O O . HIS A 1 86 ? -5.779 -10.445 6.974 1.00 91.94 86 HIS A O 1
ATOM 691 N N . LEU A 1 87 ? -5.067 -9.718 4.984 1.00 91.50 87 LEU A N 1
ATOM 692 C CA . LEU A 1 87 ? -6.041 -8.624 4.914 1.00 91.50 87 LEU A CA 1
ATOM 693 C C . LEU A 1 87 ? -7.495 -9.131 4.893 1.00 91.50 87 LEU A C 1
ATOM 695 O O . LEU A 1 87 ? -8.363 -8.529 5.521 1.00 91.50 87 LEU A O 1
ATOM 699 N N . ARG A 1 88 ? -7.768 -10.270 4.243 1.00 94.00 88 ARG A N 1
ATOM 700 C CA . ARG A 1 88 ? -9.102 -10.897 4.252 1.00 94.00 88 ARG A CA 1
ATOM 701 C C . ARG A 1 88 ? -9.499 -11.451 5.614 1.00 94.00 88 ARG A C 1
ATOM 703 O O . ARG A 1 88 ? -10.656 -11.315 5.996 1.00 94.00 88 ARG A O 1
ATOM 710 N N . GLU A 1 89 ? -8.566 -12.059 6.341 1.00 94.25 89 GLU A N 1
ATOM 711 C CA . GLU A 1 89 ? -8.794 -12.550 7.710 1.00 94.25 89 GLU A CA 1
ATOM 712 C C . GLU A 1 89 ? -9.158 -11.408 8.669 1.00 94.25 89 GLU A C 1
ATOM 714 O O . GLU A 1 89 ? -9.923 -11.608 9.608 1.00 94.25 89 GLU A O 1
ATOM 719 N N . MET A 1 90 ? -8.683 -10.195 8.383 1.00 89.56 90 MET A N 1
ATOM 720 C CA . MET A 1 90 ? -9.033 -8.974 9.113 1.00 89.56 90 MET A CA 1
ATOM 721 C C . MET A 1 90 ? -10.344 -8.323 8.649 1.00 89.56 90 MET A C 1
ATOM 723 O O . MET A 1 90 ? -10.740 -7.289 9.180 1.00 89.56 90 MET A O 1
ATOM 727 N N . GLY A 1 91 ? -11.037 -8.926 7.679 1.00 92.50 91 GLY A N 1
ATOM 728 C CA . GLY A 1 91 ? -12.329 -8.459 7.177 1.00 92.50 91 GLY A CA 1
ATOM 729 C C . GLY A 1 91 ? -12.250 -7.485 6.000 1.00 92.50 91 GLY A C 1
ATOM 730 O O . GLY A 1 91 ? -13.286 -6.971 5.579 1.00 92.50 91 GLY A O 1
ATOM 731 N N . PHE A 1 92 ? -11.065 -7.243 5.430 1.00 90.38 92 PHE A N 1
ATOM 732 C CA . PHE A 1 92 ? -10.917 -6.365 4.270 1.00 90.38 92 PHE A CA 1
ATOM 733 C C . PHE A 1 92 ? -11.133 -7.112 2.951 1.00 90.38 92 PHE A C 1
ATOM 735 O O . PHE A 1 92 ? -10.631 -8.220 2.733 1.00 90.38 92 PHE A O 1
ATOM 742 N N . ASN A 1 93 ? -11.842 -6.474 2.019 1.00 90.81 93 ASN A N 1
ATOM 743 C CA . ASN A 1 93 ? -11.887 -6.936 0.637 1.00 90.81 93 ASN A CA 1
ATOM 744 C C . ASN A 1 93 ? -10.678 -6.388 -0.130 1.00 90.81 93 ASN A C 1
ATOM 746 O O . ASN A 1 93 ? -10.347 -5.213 -0.022 1.00 90.81 93 ASN A O 1
ATOM 750 N N . ILE A 1 94 ? -10.032 -7.238 -0.925 1.00 90.38 94 ILE A N 1
ATOM 751 C CA . ILE A 1 94 ? -8.810 -6.884 -1.648 1.00 90.38 94 ILE A CA 1
ATOM 752 C C . ILE A 1 94 ? -8.818 -7.456 -3.062 1.00 90.38 94 ILE A C 1
ATOM 754 O O . ILE A 1 94 ? -9.127 -8.634 -3.296 1.00 90.38 94 ILE A O 1
ATOM 758 N N . MET A 1 95 ? -8.399 -6.613 -3.998 1.00 90.19 95 MET A N 1
ATOM 759 C CA . MET A 1 95 ? -8.235 -6.925 -5.408 1.00 90.19 95 MET A CA 1
ATOM 760 C C . MET A 1 95 ? -6.936 -6.295 -5.920 1.00 90.19 95 MET A C 1
ATOM 762 O O . MET A 1 95 ? -6.554 -5.214 -5.484 1.00 90.19 95 MET A O 1
ATOM 766 N N . ARG A 1 96 ? -6.249 -6.979 -6.843 1.00 90.06 96 ARG A N 1
ATOM 767 C CA . ARG A 1 96 ? -5.113 -6.393 -7.564 1.00 90.06 96 ARG A CA 1
ATOM 768 C C . ARG A 1 96 ? -5.670 -5.442 -8.622 1.00 90.06 96 ARG A C 1
ATOM 770 O O . ARG A 1 96 ? -6.522 -5.854 -9.403 1.00 90.06 96 ARG A O 1
ATOM 777 N N . ALA A 1 97 ? -5.175 -4.213 -8.657 1.00 88.50 97 ALA A N 1
ATOM 778 C CA . ALA A 1 97 ? -5.552 -3.216 -9.652 1.00 88.50 97 ALA A CA 1
ATOM 779 C C . ALA A 1 97 ? -4.302 -2.661 -10.343 1.00 88.50 97 ALA A C 1
ATOM 781 O O . ALA A 1 97 ? -3.210 -2.687 -9.778 1.00 88.50 97 ALA A O 1
ATOM 782 N N . CYS A 1 98 ? -4.477 -2.170 -11.568 1.00 87.12 98 CYS A N 1
ATOM 783 C CA . CYS A 1 98 ? -3.469 -1.399 -12.282 1.00 87.12 98 CYS A CA 1
ATOM 784 C C . CYS A 1 98 ? -3.964 0.045 -12.394 1.00 87.12 98 CYS A C 1
ATOM 786 O O . CYS A 1 98 ? -5.149 0.278 -12.637 1.00 87.12 98 CYS A O 1
ATOM 788 N N . VAL A 1 99 ? -3.063 0.999 -12.187 1.00 83.69 99 VAL A N 1
ATOM 789 C CA . VAL A 1 99 ? -3.346 2.433 -12.297 1.00 83.69 99 VAL A CA 1
ATOM 790 C C . VAL A 1 99 ? -2.832 2.914 -13.657 1.00 83.69 99 VAL A C 1
ATOM 792 O O . VAL A 1 99 ? -1.876 2.352 -14.185 1.00 83.69 99 VAL A O 1
ATOM 795 N N . CYS A 1 100 ? -3.466 3.940 -14.231 1.00 82.56 100 CYS A N 1
ATOM 796 C CA . CYS A 1 100 ? -3.113 4.500 -15.545 1.00 82.56 100 CYS A CA 1
ATOM 797 C C . CYS A 1 100 ? -3.307 3.525 -16.724 1.00 82.56 100 CYS A C 1
ATOM 799 O O . CYS A 1 100 ? -2.483 3.453 -17.634 1.00 82.56 100 CYS A O 1
ATOM 801 N N . CYS A 1 101 ? -4.414 2.779 -16.720 1.00 79.00 101 CYS A N 1
ATO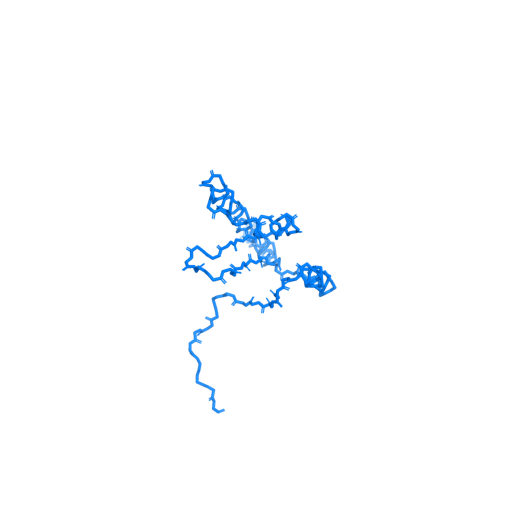M 802 C CA . CYS A 1 101 ? -4.809 1.936 -17.849 1.00 79.00 101 CYS A CA 1
ATOM 803 C C . CYS A 1 101 ? -5.090 2.759 -19.122 1.00 79.00 101 CYS A C 1
ATOM 805 O O . CYS A 1 101 ? -5.299 3.969 -19.074 1.00 79.00 101 CYS A O 1
ATOM 807 N N . SER A 1 102 ? -5.157 2.075 -20.266 1.00 82.81 102 SER A N 1
ATOM 808 C CA . SER A 1 102 ? -5.251 2.640 -21.623 1.00 82.81 102 SER A CA 1
ATOM 809 C C . SER A 1 102 ? -6.544 3.405 -21.967 1.00 82.81 102 SER A C 1
ATOM 811 O O . SER A 1 102 ? -6.762 3.736 -23.130 1.00 82.81 102 SER A O 1
ATOM 813 N N . GLY A 1 103 ? -7.383 3.737 -20.984 1.00 80.81 103 GLY A N 1
ATOM 814 C CA . GLY A 1 103 ? -8.648 4.437 -21.202 1.00 80.81 103 GLY A CA 1
ATOM 815 C C . GLY A 1 103 ? -9.694 3.565 -21.904 1.00 80.81 103 GLY A C 1
ATOM 816 O O . GLY A 1 103 ? -9.725 2.348 -21.726 1.00 80.81 103 GLY A O 1
ATOM 817 N N . VAL A 1 104 ? -10.587 4.195 -22.671 1.00 87.12 104 VAL A N 1
ATOM 818 C CA . VAL A 1 104 ? -11.687 3.504 -23.362 1.00 87.12 104 VAL A CA 1
ATOM 819 C C . VAL A 1 104 ? -11.140 2.627 -24.489 1.00 87.12 104 VAL A C 1
ATOM 821 O O . VAL A 1 104 ? -10.405 3.102 -25.353 1.00 87.12 104 VAL A O 1
ATOM 824 N N . ARG A 1 105 ? -11.551 1.356 -24.507 1.00 84.12 105 ARG A N 1
ATOM 825 C CA . ARG A 1 105 ? -11.341 0.424 -25.621 1.00 84.12 105 ARG A CA 1
ATOM 826 C C . ARG A 1 105 ? -12.704 -0.040 -26.124 1.00 84.12 105 ARG A C 1
ATOM 828 O O . ARG A 1 105 ? -13.620 -0.215 -25.325 1.00 84.12 105 ARG A O 1
ATOM 835 N N . ILE A 1 106 ? -12.835 -0.188 -27.436 1.00 88.88 106 ILE A N 1
ATOM 836 C CA . ILE A 1 106 ? -13.981 -0.846 -28.061 1.00 88.88 106 ILE A CA 1
ATOM 837 C C . ILE A 1 106 ? -13.492 -2.252 -28.382 1.00 88.88 106 ILE A C 1
ATOM 839 O O . ILE A 1 106 ? -12.559 -2.398 -29.172 1.00 88.88 106 ILE A O 1
ATOM 843 N N . ASP A 1 107 ? -14.057 -3.239 -27.697 1.00 82.62 107 ASP A N 1
ATOM 844 C CA . ASP A 1 107 ? -13.816 -4.652 -27.971 1.00 82.62 107 ASP A CA 1
ATOM 845 C C . ASP A 1 107 ? -14.938 -5.139 -28.909 1.00 82.62 107 ASP A C 1
ATOM 847 O O . ASP A 1 107 ? -16.107 -4.824 -28.662 1.00 82.62 107 ASP A O 1
ATOM 851 N N . ASP A 1 108 ? -14.573 -5.830 -29.995 1.00 66.44 108 ASP A N 1
ATOM 852 C CA . ASP A 1 108 ? -15.507 -6.408 -30.982 1.00 66.44 108 ASP A CA 1
ATOM 853 C C . ASP A 1 108 ? -16.240 -7.653 -30.447 1.00 66.44 108 ASP A C 1
ATOM 855 O O . ASP A 1 108 ? -15.596 -8.482 -29.755 1.00 66.44 108 ASP A O 1
#

Foldseek 3Di:
DDDPDPDPPPDPLVVQQVVQVVVLVVLVVVVVVCVVVVNDDVVQVVLCVLLVVWRKHDDPPDPPPDIDTHDRPDDDVVRVVVSCVVCVVVVDDDDDDDPPDPPDDDDD

Secondary structure (DSSP, 8-state):
-----------HHHHHHHHHHHHHHHHHHHHHHHHHTT---HHHHHHHHHTTTSEEEE-TT-TT--EEEEPPSS--HHHHHHHHHHHHHTT-------SS--------